Protein AF-A0A3D0SPZ4-F1 (afdb_monomer)

pLDDT: mean 89.7, std 11.06, range [40.38, 98.31]

Sequence (125 aa):
LDGQAVFSPWGELVWQEAYRAVYSAELLGPITPKLAFGPRFQQTLDGLTPDRLRHINERLDQLARRLEDGETYNPRSLDFKPLQGTEHKGSTHECDAWADQDAKRLFGHYAGECYVIDRLDKGLH

Secondary structure (DSSP, 8-state):
--------HHHHHHHHHHHHHHHHHSPPPPSSTTEEE-TTTGGGGTT--HHHHHHHHHHHHHHHHHHHHGGG---TTT--EE-SSS-BTTB-EEEEEE-SSS-EEEEEEEETTEEEEEEEEEPP-

Structure (mmCIF, N/CA/C/O backbone):
data_AF-A0A3D0SPZ4-F1
#
_entry.id   AF-A0A3D0SPZ4-F1
#
loop_
_atom_site.group_PDB
_atom_site.id
_atom_site.type_symbol
_atom_site.label_atom_id
_atom_site.label_alt_id
_atom_site.label_comp_id
_atom_site.label_asym_id
_atom_site.label_entity_id
_atom_site.label_seq_id
_at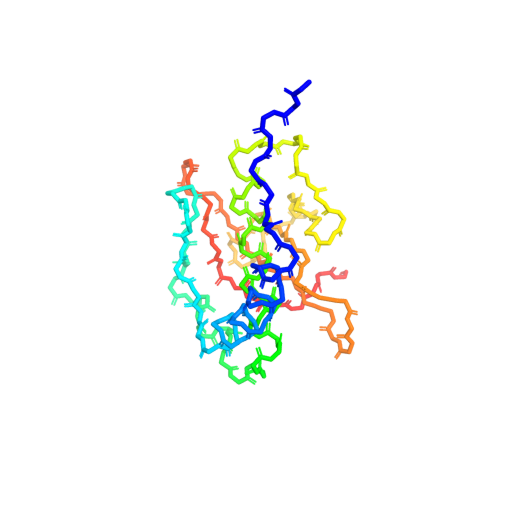om_site.pdbx_PDB_ins_code
_atom_site.Cartn_x
_atom_site.Cartn_y
_atom_site.Cartn_z
_atom_site.occupancy
_atom_site.B_iso_or_equiv
_atom_site.auth_seq_id
_atom_site.auth_comp_id
_atom_site.auth_asym_id
_atom_site.auth_atom_id
_atom_site.pdbx_PDB_model_num
ATOM 1 N N . LEU A 1 1 ? 26.392 0.611 19.069 1.00 40.38 1 LEU A N 1
ATOM 2 C CA . LEU A 1 1 ? 26.613 -0.623 18.275 1.00 40.38 1 LEU A CA 1
ATOM 3 C C . LEU A 1 1 ? 25.220 -1.059 17.908 1.00 40.38 1 LEU A C 1
ATOM 5 O O . LEU A 1 1 ? 24.580 -1.788 18.655 1.00 40.38 1 LEU A O 1
ATOM 9 N N . ASP A 1 2 ? 24.700 -0.436 16.862 1.00 47.09 2 ASP A N 1
ATOM 10 C CA . ASP A 1 2 ? 23.267 -0.426 16.613 1.00 47.09 2 ASP A CA 1
ATOM 11 C C . ASP A 1 2 ? 22.989 -1.650 15.758 1.00 47.09 2 ASP A C 1
ATOM 13 O O . ASP A 1 2 ? 23.507 -1.744 14.650 1.00 47.09 2 ASP A O 1
ATOM 17 N N . GLY A 1 3 ? 22.286 -2.627 16.338 1.00 51.75 3 GLY A N 1
ATOM 18 C CA . GLY A 1 3 ? 22.051 -3.975 15.810 1.00 51.75 3 GLY A CA 1
ATOM 19 C C . GLY A 1 3 ? 21.199 -4.020 14.541 1.00 51.75 3 GLY A C 1
ATOM 20 O O . GLY A 1 3 ? 20.209 -4.740 14.481 1.00 51.75 3 GLY A O 1
ATOM 21 N N . GLN A 1 4 ? 21.572 -3.240 13.533 1.00 56.97 4 GLN A N 1
ATOM 22 C CA . GLN A 1 4 ? 20.982 -3.238 12.211 1.00 56.97 4 GLN A CA 1
ATOM 23 C C . GLN A 1 4 ? 21.728 -4.259 11.354 1.00 56.97 4 GLN A C 1
ATOM 25 O O . GLN A 1 4 ? 22.930 -4.136 11.109 1.00 56.97 4 GLN A O 1
ATOM 30 N N . ALA A 1 5 ? 21.009 -5.286 10.908 1.00 65.75 5 ALA A N 1
ATOM 31 C CA . ALA A 1 5 ? 21.495 -6.155 9.850 1.00 65.75 5 ALA A CA 1
ATOM 32 C C . ALA A 1 5 ? 21.475 -5.354 8.542 1.00 65.75 5 ALA A C 1
ATOM 34 O O . ALA A 1 5 ? 20.411 -4.956 8.072 1.00 65.75 5 ALA A O 1
ATOM 35 N N . VAL A 1 6 ? 22.654 -5.095 7.983 1.00 73.44 6 VAL A N 1
ATOM 36 C CA . VAL A 1 6 ? 22.813 -4.455 6.674 1.00 73.44 6 VAL A CA 1
ATOM 37 C C . VAL A 1 6 ? 23.343 -5.471 5.675 1.00 73.44 6 VAL A C 1
ATOM 39 O O . VAL A 1 6 ? 24.069 -6.400 6.040 1.00 73.44 6 VAL A O 1
ATOM 42 N N . PHE A 1 7 ? 22.987 -5.302 4.405 1.00 73.44 7 PHE A N 1
ATOM 43 C CA . PHE A 1 7 ? 23.593 -6.095 3.347 1.00 73.44 7 PHE A CA 1
ATOM 44 C C . PHE A 1 7 ? 25.077 -5.747 3.203 1.00 73.44 7 PHE A C 1
ATOM 46 O O . PHE A 1 7 ? 25.508 -4.620 3.449 1.00 73.44 7 PHE A O 1
ATOM 53 N N . SER A 1 8 ? 25.873 -6.725 2.771 1.00 83.81 8 SER A N 1
ATOM 54 C CA . SER A 1 8 ? 27.185 -6.415 2.206 1.00 83.81 8 SER A CA 1
ATOM 55 C C . SER A 1 8 ? 26.996 -5.657 0.883 1.00 83.81 8 SER A C 1
ATOM 57 O O . SER A 1 8 ? 25.953 -5.819 0.252 1.00 83.81 8 SER A O 1
ATOM 59 N N . PRO A 1 9 ? 27.991 -4.901 0.389 1.00 75.62 9 PRO A N 1
ATOM 60 C CA . PRO A 1 9 ? 27.872 -4.203 -0.896 1.00 75.62 9 PRO A CA 1
ATOM 61 C C . PRO A 1 9 ? 27.490 -5.125 -2.067 1.00 75.62 9 PRO A C 1
ATOM 63 O O . PRO A 1 9 ? 26.710 -4.751 -2.936 1.00 75.62 9 PRO A O 1
ATOM 66 N N . TRP A 1 10 ? 27.990 -6.366 -2.064 1.00 71.06 10 TRP A N 1
ATOM 67 C CA . TRP A 1 10 ? 27.589 -7.395 -3.029 1.00 71.06 10 TRP A CA 1
ATOM 68 C C . TRP A 1 10 ? 26.160 -7.892 -2.804 1.00 71.06 10 TRP A C 1
ATOM 70 O O . TRP A 1 10 ? 25.428 -8.091 -3.768 1.00 71.06 10 TRP A O 1
ATOM 80 N N . GLY A 1 11 ? 25.756 -8.076 -1.545 1.00 72.69 11 GLY A N 1
ATOM 81 C CA . GLY A 1 11 ? 24.381 -8.425 -1.196 1.00 72.69 11 GLY A CA 1
ATOM 82 C C . GLY A 1 11 ? 23.387 -7.344 -1.613 1.00 72.69 11 GLY A C 1
ATOM 83 O O . GLY A 1 11 ? 22.326 -7.672 -2.123 1.00 72.69 11 GLY A O 1
ATOM 84 N N . GLU A 1 12 ? 23.753 -6.070 -1.475 1.00 80.44 12 GLU A N 1
ATOM 85 C CA . GLU A 1 12 ? 22.937 -4.942 -1.916 1.00 80.44 12 GLU A CA 1
ATOM 86 C C . GLU A 1 12 ? 22.804 -4.918 -3.439 1.00 80.44 12 GLU A C 1
ATOM 88 O O . GLU A 1 12 ? 21.698 -4.778 -3.945 1.00 80.44 12 GLU A O 1
ATOM 93 N N . LEU A 1 13 ? 23.890 -5.144 -4.182 1.00 72.81 13 LEU A N 1
ATOM 94 C CA . LEU A 1 13 ? 23.861 -5.163 -5.648 1.00 72.81 13 LEU A CA 1
ATOM 95 C C . LEU A 1 13 ? 22.995 -6.316 -6.190 1.00 72.81 13 LEU A C 1
ATOM 97 O O . LEU A 1 13 ? 22.130 -6.094 -7.036 1.00 72.81 13 LEU A O 1
ATOM 101 N N . VAL A 1 14 ? 23.157 -7.526 -5.639 1.00 73.94 14 VAL A N 1
ATOM 102 C CA . VAL A 1 14 ? 22.309 -8.687 -5.971 1.00 73.94 14 VAL A CA 1
ATOM 103 C C . VAL A 1 14 ? 20.855 -8.435 -5.574 1.00 73.94 14 VAL A C 1
ATOM 105 O O . VAL A 1 14 ? 19.945 -8.782 -6.327 1.00 73.94 14 VAL A O 1
ATOM 108 N N . TRP A 1 15 ? 20.625 -7.806 -4.417 1.00 78.12 15 TRP A N 1
ATOM 109 C CA . TRP A 1 15 ? 19.286 -7.433 -3.982 1.00 78.12 15 TRP A CA 1
ATOM 110 C C . TRP A 1 15 ? 18.648 -6.445 -4.951 1.00 78.12 15 TRP A C 1
ATOM 112 O O . TRP A 1 15 ? 17.538 -6.705 -5.379 1.00 78.12 15 TRP A O 1
ATOM 122 N N . GLN A 1 16 ? 19.332 -5.378 -5.372 1.00 76.06 16 GLN A N 1
ATOM 123 C CA . GLN A 1 16 ? 18.784 -4.394 -6.317 1.00 76.06 16 GLN A CA 1
ATOM 124 C C . GLN A 1 16 ? 18.347 -5.033 -7.646 1.00 76.06 16 GLN A C 1
ATOM 126 O O . GLN A 1 16 ? 17.300 -4.681 -8.196 1.00 76.06 16 GLN A O 1
ATOM 131 N N . GLU A 1 17 ? 19.117 -5.998 -8.152 1.00 74.12 17 GLU A N 1
ATOM 132 C CA . GLU A 1 17 ? 18.801 -6.688 -9.404 1.00 74.12 17 GLU A CA 1
ATOM 133 C C . GLU A 1 17 ? 17.634 -7.678 -9.249 1.00 74.12 17 GLU A C 1
ATOM 135 O O . GLU A 1 17 ? 16.681 -7.649 -10.035 1.00 74.12 17 GLU A O 1
ATOM 140 N N . ALA A 1 18 ? 17.646 -8.496 -8.192 1.00 77.38 18 ALA A N 1
ATOM 141 C CA . ALA A 1 18 ? 16.571 -9.447 -7.903 1.00 77.38 18 ALA A CA 1
ATOM 142 C C . ALA A 1 18 ? 15.262 -8.750 -7.496 1.00 77.38 18 ALA A C 1
ATOM 144 O O . ALA A 1 18 ? 14.181 -9.149 -7.927 1.00 77.38 18 ALA A O 1
ATOM 145 N N . TYR A 1 19 ? 15.361 -7.681 -6.709 1.00 83.25 19 TYR A N 1
ATOM 146 C CA . TYR A 1 19 ? 14.252 -6.873 -6.215 1.00 83.25 19 TYR A CA 1
ATOM 147 C C . TYR A 1 19 ? 13.388 -6.366 -7.359 1.00 83.25 19 TYR A C 1
ATOM 149 O O . TYR A 1 19 ? 12.174 -6.566 -7.365 1.00 83.25 19 TYR A O 1
ATOM 157 N N . ARG A 1 20 ? 14.021 -5.765 -8.374 1.00 83.81 20 ARG A N 1
ATOM 158 C CA . ARG A 1 20 ? 13.292 -5.239 -9.523 1.00 83.81 20 ARG A CA 1
ATOM 159 C C . ARG A 1 20 ? 12.570 -6.356 -10.262 1.00 83.81 20 ARG A C 1
ATOM 161 O O . ARG A 1 20 ? 11.412 -6.173 -10.616 1.00 83.81 20 ARG A O 1
ATOM 168 N N . ALA A 1 21 ? 13.213 -7.501 -10.475 1.00 83.62 21 ALA A N 1
ATOM 169 C CA . ALA A 1 21 ? 12.577 -8.628 -11.149 1.00 83.62 21 ALA A CA 1
ATOM 170 C C . ALA A 1 21 ? 11.355 -9.145 -10.369 1.00 83.62 21 ALA A C 1
ATOM 172 O O . ALA A 1 21 ? 10.283 -9.284 -10.950 1.00 83.62 21 ALA A O 1
ATOM 173 N N . VAL A 1 22 ? 11.494 -9.357 -9.057 1.00 84.8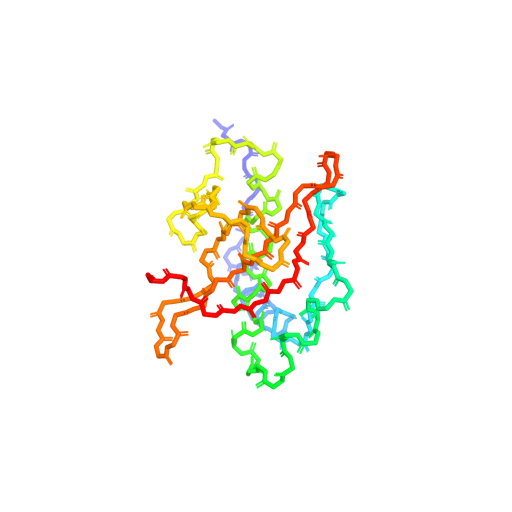1 22 VAL A N 1
ATOM 174 C CA . VAL A 1 22 ? 10.427 -9.898 -8.200 1.00 84.81 22 VAL A CA 1
ATOM 175 C C . VAL A 1 22 ? 9.263 -8.918 -8.070 1.00 84.81 22 VAL A C 1
ATOM 177 O O . VAL A 1 22 ? 8.122 -9.282 -8.335 1.00 84.81 22 VAL A O 1
ATOM 180 N N . TYR A 1 23 ? 9.536 -7.657 -7.733 1.00 90.12 23 TYR A N 1
ATOM 181 C CA . TYR A 1 23 ? 8.481 -6.672 -7.478 1.00 90.12 23 TYR A CA 1
ATOM 182 C C . TYR A 1 23 ? 7.733 -6.263 -8.748 1.00 90.12 23 TYR A C 1
ATOM 184 O O . TYR A 1 23 ? 6.635 -5.722 -8.657 1.00 90.12 23 TYR A O 1
ATOM 192 N N . SER A 1 24 ? 8.302 -6.505 -9.929 1.00 91.94 24 SER A N 1
ATOM 193 C CA . SER A 1 24 ? 7.644 -6.195 -11.202 1.00 91.94 24 SER A CA 1
ATOM 194 C C . SER A 1 24 ? 6.874 -7.381 -11.793 1.00 91.94 24 SER A C 1
ATOM 196 O O . SER A 1 24 ? 6.176 -7.193 -12.787 1.00 91.94 24 SER A O 1
ATOM 198 N N . ALA A 1 25 ? 7.044 -8.594 -11.253 1.00 90.44 25 ALA A N 1
ATOM 199 C CA . ALA A 1 25 ? 6.533 -9.822 -11.862 1.00 90.44 25 ALA A CA 1
ATOM 200 C C . ALA A 1 25 ? 5.038 -10.032 -11.605 1.00 90.44 25 ALA A C 1
ATOM 202 O O . ALA A 1 25 ? 4.285 -10.329 -12.530 1.00 90.44 25 ALA A O 1
ATOM 203 N N . GLU A 1 26 ? 4.612 -9.868 -10.355 1.00 93.38 26 GLU A N 1
ATOM 204 C CA . GLU A 1 26 ? 3.227 -10.050 -9.931 1.00 93.38 26 GLU A CA 1
ATOM 205 C C . GLU A 1 26 ? 2.917 -9.226 -8.674 1.00 93.38 26 GLU A C 1
ATOM 207 O O . GLU A 1 26 ? 3.806 -8.639 -8.051 1.00 93.38 26 GLU A O 1
ATOM 212 N N . LEU A 1 27 ? 1.635 -9.154 -8.314 1.00 94.88 27 LEU A N 1
ATOM 213 C CA . LEU A 1 27 ? 1.219 -8.579 -7.039 1.00 94.88 27 LEU A CA 1
ATOM 214 C C . LEU A 1 27 ? 1.669 -9.508 -5.907 1.00 94.88 27 LEU A C 1
ATOM 216 O O . LEU A 1 27 ? 1.233 -10.657 -5.842 1.00 94.88 27 LEU A O 1
ATOM 220 N N . LEU A 1 28 ? 2.500 -9.000 -5.001 1.00 93.62 28 LEU A N 1
ATOM 221 C CA . LEU A 1 28 ? 2.954 -9.761 -3.844 1.00 93.62 28 LEU A CA 1
ATOM 222 C C . LEU A 1 28 ? 1.849 -9.831 -2.787 1.00 93.62 28 LEU A C 1
ATOM 224 O O . LEU A 1 28 ? 1.088 -8.883 -2.585 1.00 93.62 28 LEU A O 1
ATOM 228 N N . GLY A 1 29 ? 1.760 -10.971 -2.104 1.00 91.12 29 GLY A N 1
ATOM 229 C CA . GLY A 1 29 ? 0.838 -11.140 -0.985 1.00 91.12 29 GLY A CA 1
ATOM 230 C C . GLY A 1 29 ? 1.200 -10.236 0.205 1.00 91.12 29 GLY A C 1
ATOM 231 O O . GLY A 1 29 ? 2.363 -9.854 0.352 1.00 91.12 29 GLY A O 1
ATOM 232 N N . PRO A 1 30 ? 0.238 -9.909 1.088 1.00 90.62 30 PRO A N 1
ATOM 233 C CA . PRO A 1 30 ? 0.517 -9.120 2.283 1.00 90.62 30 PRO A CA 1
ATOM 234 C C . PRO A 1 30 ? 1.553 -9.793 3.194 1.00 90.62 30 PRO A C 1
ATOM 236 O O . PRO A 1 30 ? 1.436 -10.974 3.517 1.00 90.62 30 PRO A O 1
ATOM 239 N N . ILE A 1 31 ? 2.534 -9.018 3.660 1.00 90.88 31 ILE A N 1
ATOM 240 C CA . ILE A 1 31 ? 3.600 -9.495 4.561 1.00 90.88 31 ILE A CA 1
ATOM 241 C C . ILE A 1 31 ? 3.219 -9.439 6.054 1.00 90.88 31 ILE A C 1
ATOM 243 O O . ILE A 1 31 ? 3.995 -9.859 6.908 1.00 90.88 31 ILE A O 1
ATOM 247 N N . THR A 1 32 ? 2.031 -8.919 6.377 1.00 94.06 32 THR A N 1
ATOM 248 C CA . THR A 1 32 ? 1.479 -8.805 7.739 1.00 94.06 32 THR A CA 1
ATOM 249 C C . THR A 1 32 ? 0.007 -9.234 7.756 1.00 94.06 32 THR A C 1
ATOM 251 O O . THR A 1 32 ? -0.715 -8.939 6.801 1.00 94.06 32 THR A O 1
ATOM 254 N N . PRO A 1 33 ? -0.488 -9.861 8.844 1.00 95.38 33 PRO A N 1
ATOM 255 C CA . PRO A 1 33 ? -1.915 -10.144 9.017 1.00 95.38 33 PRO A CA 1
ATOM 256 C C . PRO A 1 33 ? -2.786 -8.884 9.172 1.00 95.38 33 PRO A C 1
ATOM 258 O O . PRO A 1 33 ? -4.007 -8.967 9.037 1.00 95.38 33 PRO A O 1
ATOM 261 N N . LYS A 1 34 ? -2.194 -7.713 9.446 1.00 97.62 34 LYS A N 1
ATOM 262 C CA . LYS A 1 34 ? -2.928 -6.440 9.544 1.00 97.62 34 LYS A CA 1
ATOM 263 C C . LYS A 1 34 ? -3.349 -5.876 8.189 1.00 97.62 34 LYS A C 1
ATOM 265 O O . LYS A 1 34 ? -4.062 -4.877 8.161 1.00 97.62 34 LYS A O 1
ATOM 270 N N . LEU A 1 35 ? -2.917 -6.485 7.087 1.00 97.88 35 LEU A N 1
ATOM 271 C CA . LEU A 1 35 ? -3.207 -6.037 5.733 1.00 97.88 35 LEU A CA 1
ATOM 272 C C . LEU A 1 35 ? -3.860 -7.162 4.928 1.00 97.88 35 LEU A C 1
ATOM 274 O O . LEU A 1 35 ? -3.354 -8.280 4.880 1.00 97.88 35 LEU A O 1
ATOM 278 N N . ALA A 1 36 ? -4.954 -6.845 4.246 1.00 97.81 36 ALA A N 1
ATOM 279 C CA . ALA A 1 36 ? -5.631 -7.755 3.334 1.00 97.81 36 ALA A CA 1
ATOM 280 C C . ALA A 1 36 ? -5.997 -7.054 2.023 1.00 97.81 36 ALA A C 1
ATOM 282 O O . ALA A 1 36 ? -6.155 -5.834 1.959 1.00 97.81 36 ALA A O 1
ATOM 283 N N . PHE A 1 37 ? -6.165 -7.841 0.962 1.00 97.56 37 PHE A N 1
ATOM 284 C CA . PHE A 1 37 ? -6.669 -7.349 -0.315 1.00 97.56 37 PHE A CA 1
ATOM 285 C C . PHE A 1 37 ? -8.160 -7.630 -0.426 1.00 97.56 37 PHE A C 1
ATOM 287 O O . PHE A 1 37 ? -8.614 -8.765 -0.284 1.00 97.56 37 PHE A O 1
ATOM 294 N N . GLY A 1 38 ? -8.925 -6.582 -0.700 1.00 95.81 38 GLY A N 1
ATOM 295 C CA . GLY A 1 38 ? -10.333 -6.686 -1.020 1.00 95.81 38 GLY A CA 1
ATOM 296 C C . GLY A 1 38 ? -10.545 -7.369 -2.376 1.00 95.81 38 GLY A C 1
ATOM 297 O O . GLY A 1 38 ? -9.670 -7.346 -3.247 1.00 95.81 38 GLY A O 1
ATOM 298 N N . PRO A 1 39 ? -11.742 -7.925 -2.619 1.00 93.00 39 PRO A N 1
ATOM 299 C CA . PRO A 1 39 ? -12.023 -8.768 -3.786 1.00 93.00 39 PRO A CA 1
ATOM 300 C C . PRO A 1 39 ? -11.904 -8.043 -5.134 1.00 93.00 39 PRO A C 1
ATOM 302 O O . PRO A 1 39 ? -11.842 -8.686 -6.178 1.00 93.00 39 PRO A O 1
ATOM 305 N N . ARG A 1 40 ? -11.908 -6.705 -5.132 1.00 92.31 40 ARG A N 1
ATOM 306 C CA . ARG A 1 40 ? -11.810 -5.880 -6.344 1.00 92.31 40 ARG A CA 1
ATOM 307 C C . ARG A 1 40 ? -10.423 -5.293 -6.561 1.00 92.31 40 ARG A C 1
ATOM 309 O O . ARG A 1 40 ? -10.167 -4.798 -7.652 1.00 92.31 40 ARG A O 1
ATOM 316 N N . PHE A 1 41 ? -9.540 -5.345 -5.565 1.00 96.38 41 PHE A N 1
ATOM 317 C CA . PHE A 1 41 ? -8.270 -4.630 -5.625 1.00 96.38 41 PHE A CA 1
ATOM 318 C C . PHE A 1 41 ? -7.418 -5.101 -6.801 1.00 96.38 41 PHE A C 1
ATOM 320 O O . PHE A 1 41 ? -6.999 -4.285 -7.616 1.00 96.38 41 PHE A O 1
ATOM 327 N N . GLN A 1 42 ? -7.252 -6.414 -6.953 1.00 94.56 42 GLN A N 1
ATOM 328 C CA . GLN A 1 42 ? -6.417 -6.974 -8.013 1.00 94.56 42 GLN A CA 1
ATOM 329 C C . GLN A 1 42 ? -6.911 -6.590 -9.416 1.00 94.56 42 GLN A C 1
ATOM 331 O O . GLN A 1 42 ? -6.103 -6.216 -10.255 1.00 94.56 42 GLN A O 1
ATOM 336 N N . GLN A 1 43 ? -8.231 -6.542 -9.630 1.00 95.62 43 GLN A N 1
ATOM 337 C CA . GLN A 1 43 ? -8.832 -6.096 -10.897 1.00 95.62 43 GLN A CA 1
ATOM 338 C C . GLN A 1 43 ? -8.516 -4.625 -11.209 1.00 95.62 43 GLN A C 1
ATOM 340 O O . GLN A 1 43 ? -8.443 -4.230 -12.367 1.00 95.62 43 GLN A O 1
ATOM 345 N N . THR A 1 44 ? -8.310 -3.784 -10.188 1.00 96.25 44 THR A N 1
ATOM 346 C CA . THR A 1 44 ? -7.916 -2.378 -10.400 1.00 96.25 44 THR A CA 1
ATOM 347 C C . THR A 1 44 ? -6.454 -2.204 -10.810 1.00 96.25 44 THR A C 1
ATOM 349 O O . THR A 1 44 ? -6.058 -1.101 -11.181 1.00 96.25 44 THR A O 1
ATOM 352 N N . LEU A 1 45 ? -5.661 -3.277 -10.754 1.00 96.12 45 LEU A N 1
ATOM 353 C CA . LEU A 1 45 ? -4.271 -3.303 -11.205 1.00 96.12 45 LEU A CA 1
ATOM 354 C C . LEU A 1 45 ? -4.129 -3.847 -12.635 1.00 96.12 45 LEU A C 1
ATOM 356 O O . LEU A 1 45 ? -3.024 -3.846 -13.182 1.00 96.12 45 LEU A O 1
ATOM 360 N N . ASP A 1 46 ? -5.222 -4.303 -13.253 1.00 94.69 46 ASP A N 1
ATOM 361 C CA . ASP A 1 46 ? -5.196 -4.850 -14.605 1.00 94.69 46 ASP A CA 1
ATOM 362 C C . ASP A 1 46 ? -4.685 -3.805 -15.607 1.00 94.69 46 ASP A C 1
ATOM 364 O O . ASP A 1 46 ? -5.135 -2.657 -15.651 1.00 94.69 46 ASP A O 1
ATOM 368 N N . GLY A 1 47 ? -3.718 -4.212 -16.430 1.00 92.69 47 GLY A N 1
ATOM 369 C CA . GLY A 1 47 ? -3.098 -3.344 -17.433 1.00 92.69 47 GLY A CA 1
ATOM 370 C C . GLY A 1 47 ? -2.024 -2.394 -16.895 1.00 92.69 47 GLY A C 1
ATOM 371 O O . GLY A 1 47 ? -1.478 -1.613 -17.678 1.00 92.69 47 GLY A O 1
ATOM 372 N N . LEU A 1 48 ? -1.674 -2.454 -15.602 1.00 94.81 48 LEU A N 1
ATOM 373 C CA . LEU A 1 48 ? -0.492 -1.755 -15.101 1.00 94.81 48 LEU A CA 1
ATOM 374 C C . LEU A 1 48 ? 0.781 -2.282 -15.769 1.00 94.81 48 LEU A C 1
ATOM 376 O O . LEU A 1 48 ? 0.949 -3.478 -16.006 1.00 94.81 48 LEU A O 1
ATOM 380 N N . THR A 1 49 ? 1.711 -1.370 -16.048 1.00 94.81 49 THR A N 1
ATOM 381 C CA . THR A 1 49 ? 3.050 -1.757 -16.493 1.00 94.81 49 THR A CA 1
ATOM 382 C C . THR A 1 49 ? 3.810 -2.433 -15.345 1.00 94.81 49 THR A C 1
ATOM 384 O O . THR A 1 49 ? 3.528 -2.145 -14.177 1.00 94.81 49 THR A O 1
ATOM 387 N N . PRO A 1 50 ? 4.832 -3.258 -15.640 1.00 94.06 50 PRO A N 1
ATOM 388 C CA . PRO A 1 50 ? 5.646 -3.894 -14.601 1.00 94.06 50 PRO A CA 1
ATOM 389 C C . PRO A 1 50 ? 6.255 -2.892 -13.605 1.00 94.06 50 PRO A C 1
ATOM 391 O O . PRO A 1 50 ? 6.331 -3.155 -12.410 1.00 94.06 50 PRO A O 1
ATOM 394 N N . ASP A 1 51 ? 6.624 -1.698 -14.076 1.00 92.62 51 ASP A N 1
ATOM 395 C CA . ASP A 1 51 ? 7.169 -0.643 -13.219 1.00 92.62 51 ASP A CA 1
ATOM 396 C C . ASP A 1 51 ? 6.122 -0.044 -12.261 1.00 92.62 51 ASP A C 1
ATOM 398 O O . ASP A 1 51 ? 6.416 0.216 -11.095 1.00 92.62 51 ASP A O 1
ATOM 402 N N . ARG A 1 52 ? 4.870 0.108 -12.717 1.00 94.88 52 ARG A N 1
ATOM 403 C CA .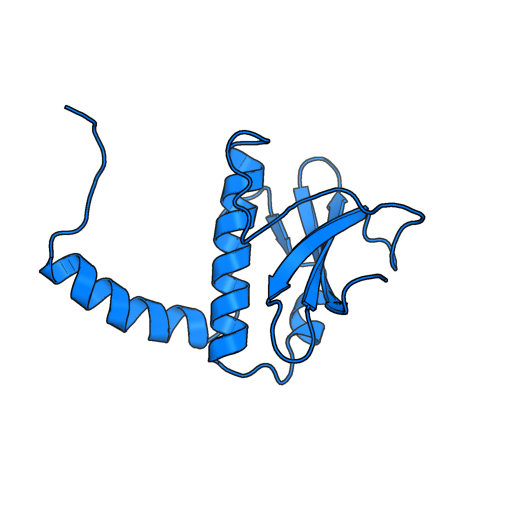 ARG A 1 52 ? 3.763 0.525 -11.845 1.00 94.88 52 ARG A CA 1
ATOM 404 C C . ARG A 1 52 ? 3.414 -0.554 -10.833 1.00 94.88 52 ARG A C 1
ATOM 406 O O . ARG A 1 52 ? 3.160 -0.219 -9.681 1.00 94.88 52 ARG A O 1
ATOM 413 N N . LEU A 1 53 ? 3.445 -1.824 -11.231 1.00 96.00 53 LEU A N 1
ATOM 414 C CA . LEU A 1 53 ? 3.229 -2.939 -10.313 1.00 96.00 53 LEU A CA 1
ATOM 415 C C . LEU A 1 53 ? 4.301 -2.980 -9.215 1.00 96.00 53 LEU A C 1
ATOM 417 O O . LEU A 1 53 ? 3.965 -3.114 -8.040 1.00 96.00 53 LEU A O 1
ATOM 421 N N . ARG A 1 54 ? 5.567 -2.728 -9.572 1.00 94.69 54 ARG A N 1
ATOM 422 C CA . ARG A 1 54 ? 6.656 -2.545 -8.603 1.00 94.69 54 ARG A CA 1
ATOM 423 C C . ARG A 1 54 ? 6.362 -1.429 -7.604 1.00 94.69 54 ARG A C 1
ATOM 425 O O . ARG A 1 54 ? 6.510 -1.651 -6.406 1.00 94.69 54 ARG A O 1
ATOM 432 N N . HIS A 1 55 ? 5.909 -0.261 -8.065 1.00 94.00 55 HIS A N 1
ATOM 433 C CA . HIS A 1 55 ? 5.514 0.828 -7.161 1.00 94.00 55 HIS A CA 1
ATOM 434 C C . HIS A 1 55 ? 4.363 0.437 -6.227 1.00 94.00 55 HIS A C 1
ATOM 436 O O . HIS A 1 55 ? 4.355 0.852 -5.072 1.00 94.00 55 HIS A O 1
ATOM 442 N N . ILE A 1 56 ? 3.402 -0.365 -6.696 1.00 96.69 56 ILE A N 1
ATOM 443 C CA . ILE A 1 56 ? 2.341 -0.884 -5.827 1.00 96.69 56 ILE A CA 1
ATOM 444 C C . ILE A 1 56 ? 2.944 -1.769 -4.740 1.00 96.69 56 ILE A C 1
ATOM 446 O O . ILE A 1 56 ? 2.730 -1.481 -3.568 1.00 96.69 56 ILE A O 1
ATOM 450 N N . ASN A 1 57 ? 3.748 -2.771 -5.098 1.00 96.62 57 ASN A N 1
ATOM 451 C CA . ASN A 1 57 ? 4.392 -3.658 -4.124 1.00 96.62 57 ASN A CA 1
ATOM 452 C C . ASN A 1 57 ? 5.234 -2.875 -3.093 1.00 96.62 57 ASN A C 1
ATOM 454 O O . ASN A 1 57 ? 5.124 -3.110 -1.893 1.00 96.62 57 ASN A O 1
ATOM 458 N N . GLU A 1 58 ? 5.966 -1.848 -3.529 1.00 94.75 58 GLU A N 1
ATOM 459 C CA . GLU A 1 58 ? 6.686 -0.920 -2.642 1.00 94.75 58 GLU A CA 1
ATOM 460 C C . GLU A 1 58 ? 5.784 -0.204 -1.636 1.00 94.75 58 GLU A C 1
ATOM 462 O O . GLU A 1 58 ? 6.125 -0.060 -0.459 1.00 94.75 58 GLU A O 1
ATOM 467 N N . ARG A 1 59 ? 4.627 0.281 -2.091 1.00 96.94 59 ARG A N 1
ATOM 468 C CA . ARG A 1 59 ? 3.660 0.955 -1.221 1.00 96.94 59 ARG A CA 1
ATOM 469 C C . ARG A 1 59 ? 2.992 -0.007 -0.259 1.00 96.94 59 ARG A C 1
ATOM 471 O O . ARG A 1 59 ? 2.715 0.392 0.868 1.00 96.94 59 ARG A O 1
ATOM 478 N N . LEU A 1 60 ? 2.781 -1.255 -0.665 1.00 96.94 60 LEU A N 1
ATOM 479 C CA . LEU A 1 60 ? 2.249 -2.299 0.204 1.00 96.94 60 LEU A CA 1
ATOM 480 C C . LEU A 1 60 ? 3.207 -2.621 1.353 1.00 96.94 60 LEU A C 1
ATOM 482 O O . LEU A 1 60 ? 2.745 -2.731 2.485 1.00 96.94 60 LEU A O 1
ATOM 486 N N . ASP A 1 61 ? 4.517 -2.664 1.110 1.00 95.69 61 ASP A N 1
ATOM 487 C CA . ASP A 1 61 ? 5.512 -2.853 2.176 1.00 95.69 61 ASP A CA 1
ATOM 488 C C . ASP A 1 61 ? 5.539 -1.677 3.156 1.00 95.69 61 ASP A C 1
ATOM 490 O O . ASP A 1 61 ? 5.563 -1.854 4.378 1.00 95.69 61 ASP A O 1
ATOM 494 N N . GLN A 1 62 ? 5.503 -0.451 2.628 1.00 96.88 62 GLN A N 1
ATOM 495 C CA . GLN A 1 62 ? 5.443 0.748 3.461 1.00 96.88 62 GLN A CA 1
ATOM 496 C C . GLN A 1 62 ? 4.157 0.786 4.289 1.00 96.88 62 GLN A C 1
ATOM 498 O O . GLN A 1 62 ? 4.196 1.106 5.477 1.00 96.88 62 GLN A O 1
ATOM 503 N N . LEU A 1 63 ? 3.023 0.441 3.680 1.00 97.94 63 LEU A N 1
ATOM 504 C CA . LEU A 1 63 ? 1.738 0.380 4.359 1.00 97.94 63 LEU A CA 1
ATOM 505 C C . LEU A 1 63 ? 1.727 -0.714 5.428 1.00 97.94 63 LEU A C 1
ATOM 507 O O . LEU A 1 63 ? 1.307 -0.451 6.550 1.00 97.94 63 LEU A O 1
ATOM 511 N N . ALA A 1 64 ? 2.244 -1.905 5.126 1.00 97.06 64 ALA A N 1
ATOM 512 C CA . ALA A 1 64 ? 2.388 -2.988 6.092 1.00 97.06 64 ALA A CA 1
ATOM 513 C C . ALA A 1 64 ? 3.164 -2.520 7.329 1.00 97.06 64 ALA A C 1
ATOM 515 O O . ALA A 1 64 ? 2.693 -2.673 8.455 1.00 97.06 64 ALA A O 1
ATOM 516 N N . ARG A 1 65 ? 4.302 -1.848 7.125 1.00 97.06 65 ARG A N 1
ATOM 517 C CA . ARG A 1 65 ? 5.075 -1.278 8.229 1.00 97.06 65 ARG A CA 1
ATOM 518 C C . ARG A 1 65 ? 4.318 -0.178 8.975 1.00 97.06 65 ARG A C 1
ATOM 520 O O . ARG A 1 65 ? 4.337 -0.171 10.199 1.00 97.06 65 ARG A O 1
ATOM 527 N N . ARG A 1 66 ? 3.614 0.719 8.275 1.00 97.38 66 ARG A N 1
ATOM 528 C CA . ARG A 1 66 ? 2.772 1.759 8.899 1.00 97.38 66 ARG A CA 1
ATOM 529 C C . ARG A 1 66 ? 1.700 1.156 9.812 1.00 97.38 66 ARG A C 1
ATOM 531 O O . ARG A 1 66 ? 1.379 1.750 10.841 1.00 97.38 66 ARG A O 1
ATOM 538 N N . LEU A 1 67 ? 1.131 0.009 9.443 1.00 96.94 67 LEU A N 1
ATOM 539 C CA . LEU A 1 67 ? 0.114 -0.698 10.231 1.00 96.94 67 LEU A CA 1
ATOM 540 C C . LEU A 1 67 ? 0.705 -1.407 11.463 1.00 96.94 67 LEU A C 1
ATOM 542 O O . LEU A 1 67 ? 0.012 -1.575 12.471 1.00 96.94 67 LEU A O 1
ATOM 546 N N . GLU A 1 68 ? 1.979 -1.799 11.415 1.00 96.25 68 GLU A N 1
ATOM 547 C CA . GLU A 1 68 ? 2.692 -2.350 12.572 1.00 96.25 68 GLU A CA 1
ATOM 548 C C . GLU A 1 68 ? 3.194 -1.267 13.530 1.00 96.25 68 GLU A C 1
ATOM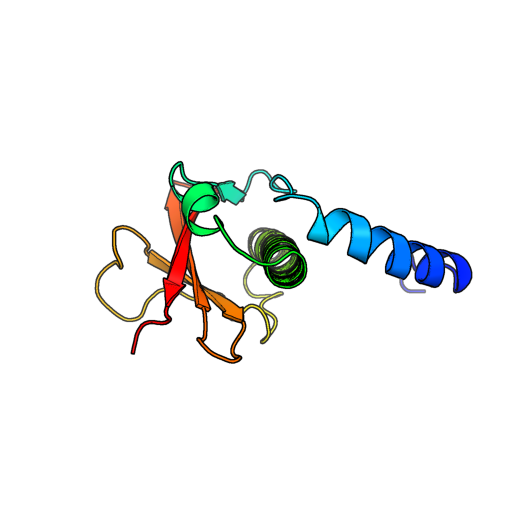 550 O O . GLU A 1 68 ? 2.875 -1.302 14.718 1.00 96.25 68 GLU A O 1
ATOM 555 N N . ASP A 1 69 ? 3.914 -0.278 13.001 1.00 95.19 69 ASP A N 1
ATOM 556 C CA . ASP A 1 69 ? 4.636 0.743 13.770 1.00 95.19 69 ASP A CA 1
ATOM 557 C C . ASP A 1 69 ? 3.742 1.936 14.180 1.00 95.19 69 ASP A C 1
ATOM 559 O O . ASP A 1 69 ? 4.143 2.804 14.968 1.00 95.19 69 ASP A O 1
ATOM 563 N N . GLY A 1 70 ? 2.522 2.024 13.641 1.00 93.88 70 GLY A N 1
ATOM 564 C CA . GLY A 1 70 ? 1.615 3.142 13.894 1.00 93.88 70 GLY A CA 1
ATOM 565 C C . GLY A 1 70 ? 2.117 4.465 13.293 1.00 93.88 70 GLY A C 1
ATOM 566 O O . GLY A 1 70 ? 2.826 4.487 12.289 1.00 93.88 70 GLY A O 1
ATOM 567 N N . GLU A 1 71 ? 1.753 5.596 13.908 1.00 92.06 71 GLU A N 1
ATOM 568 C CA . GLU A 1 71 ? 2.121 6.945 13.424 1.00 92.06 71 GLU A CA 1
ATOM 569 C C . GLU A 1 71 ? 3.636 7.211 13.396 1.00 92.06 71 GLU A C 1
ATOM 571 O O . GLU A 1 71 ? 4.085 8.179 12.785 1.00 92.06 71 GLU A O 1
ATOM 576 N N . THR A 1 72 ? 4.444 6.362 14.038 1.00 95.56 72 THR A N 1
ATOM 577 C CA . THR A 1 72 ? 5.905 6.522 14.056 1.00 95.56 72 THR A CA 1
ATOM 578 C C . THR A 1 72 ? 6.554 6.268 12.691 1.00 95.56 72 THR A C 1
ATOM 580 O O . THR A 1 72 ? 7.666 6.738 12.448 1.00 95.56 72 THR A O 1
ATOM 583 N N . TYR A 1 73 ? 5.851 5.591 11.774 1.00 96.62 73 TYR A N 1
ATOM 584 C CA . TYR A 1 73 ? 6.310 5.334 10.412 1.00 96.62 73 TYR A CA 1
ATOM 585 C C . TYR A 1 73 ? 5.242 5.709 9.381 1.00 96.62 73 TYR A C 1
ATOM 587 O O . TYR A 1 73 ? 4.486 4.857 8.943 1.00 96.62 73 TYR A O 1
ATOM 595 N N . ASN A 1 74 ? 5.195 6.965 8.934 1.00 97.19 74 ASN A N 1
ATOM 596 C CA . ASN A 1 74 ? 4.368 7.385 7.796 1.00 97.19 74 ASN A CA 1
ATOM 597 C C . ASN A 1 74 ? 5.212 8.215 6.815 1.00 97.19 74 ASN A C 1
ATOM 599 O O . ASN A 1 74 ? 5.251 9.446 6.916 1.00 97.19 74 ASN A O 1
ATOM 603 N N . PRO A 1 75 ? 5.994 7.574 5.927 1.00 96.62 75 PRO A N 1
ATOM 604 C CA . PRO A 1 75 ? 6.862 8.309 5.021 1.00 96.62 75 PRO A CA 1
ATOM 605 C C . PRO A 1 75 ? 6.028 9.147 4.046 1.00 96.62 75 PRO A C 1
ATOM 607 O O . PRO A 1 75 ? 4.950 8.739 3.625 1.00 96.62 75 PRO A O 1
ATOM 610 N N . ARG A 1 76 ? 6.567 10.291 3.606 1.00 95.06 76 ARG A N 1
ATOM 611 C CA . ARG A 1 76 ? 5.902 11.179 2.628 1.00 95.06 76 ARG A CA 1
ATOM 612 C C . ARG A 1 76 ? 5.543 10.494 1.311 1.00 95.06 76 ARG A C 1
ATOM 614 O O . ARG A 1 76 ? 4.676 10.971 0.602 1.00 95.06 76 ARG A O 1
ATOM 621 N N . SER A 1 77 ? 6.259 9.429 0.958 1.00 93.88 77 SER A N 1
ATOM 622 C CA . SER A 1 77 ? 5.967 8.639 -0.233 1.00 93.88 77 SER A CA 1
ATOM 623 C C . SER A 1 77 ? 4.700 7.797 -0.089 1.00 93.88 77 SER A C 1
ATOM 625 O O . SER A 1 77 ? 4.090 7.505 -1.109 1.00 93.88 77 SER A O 1
ATOM 627 N N . LEU A 1 78 ? 4.309 7.443 1.141 1.00 96.88 78 LEU A N 1
ATOM 628 C CA . LEU A 1 78 ? 3.071 6.733 1.451 1.00 96.88 78 LEU A CA 1
ATOM 629 C C . LEU A 1 78 ? 1.928 7.706 1.767 1.00 96.88 78 LEU A C 1
ATOM 631 O O . LEU A 1 78 ? 0.851 7.543 1.217 1.00 96.88 78 LEU A O 1
ATOM 635 N N . ASP A 1 79 ? 2.136 8.689 2.647 1.00 96.25 79 ASP A N 1
ATOM 636 C CA . ASP A 1 79 ? 1.101 9.656 3.066 1.00 96.25 79 ASP A CA 1
ATOM 637 C C . ASP A 1 79 ? -0.244 8.991 3.444 1.00 96.25 79 ASP A C 1
ATOM 639 O O . ASP A 1 79 ? -1.311 9.346 2.939 1.00 96.25 79 ASP A O 1
ATOM 643 N N . PHE A 1 80 ? -0.192 7.969 4.306 1.00 97.81 80 PHE A N 1
ATOM 644 C CA . PHE A 1 80 ? -1.391 7.256 4.752 1.00 97.81 80 PHE A CA 1
ATOM 645 C C . PHE A 1 80 ? -2.229 8.126 5.687 1.00 97.81 80 PHE A C 1
ATOM 647 O O . PHE A 1 80 ? -1.714 8.617 6.697 1.00 97.81 80 PHE A O 1
ATOM 654 N N . LYS A 1 81 ? -3.515 8.303 5.373 1.00 96.06 81 LYS A N 1
ATOM 655 C CA . LYS A 1 81 ? -4.416 9.185 6.123 1.00 96.06 81 LYS A CA 1
ATOM 656 C C . LYS A 1 81 ? -5.895 8.823 5.934 1.00 96.06 81 LYS A C 1
ATOM 658 O O . LYS A 1 81 ? -6.256 8.209 4.928 1.00 96.06 81 LYS A O 1
ATOM 663 N N . PRO A 1 82 ? -6.772 9.210 6.877 1.00 95.88 82 PRO A N 1
ATOM 664 C CA . PRO A 1 82 ? -8.213 9.128 6.670 1.00 95.88 82 PRO A CA 1
ATOM 665 C C . PRO A 1 82 ? -8.655 10.067 5.539 1.00 95.88 82 PRO A C 1
ATOM 667 O O . PRO A 1 82 ? -8.082 11.143 5.343 1.00 95.88 82 PRO A O 1
ATOM 670 N N . LEU A 1 83 ? -9.703 9.674 4.819 1.00 94.44 83 LEU A N 1
ATOM 671 C CA . LEU A 1 83 ? -10.318 10.511 3.792 1.00 94.44 83 LEU A CA 1
ATOM 672 C C . LEU A 1 83 ? -10.946 11.763 4.413 1.00 94.44 83 LEU A C 1
ATOM 674 O O . LEU A 1 83 ? -11.626 11.701 5.437 1.00 94.44 83 LEU A O 1
ATOM 678 N N . GLN A 1 84 ? -10.757 12.908 3.758 1.00 83.62 84 GLN A N 1
ATOM 679 C CA . GLN A 1 84 ? -11.436 14.147 4.126 1.00 83.62 84 GLN A CA 1
ATOM 680 C C . GLN A 1 84 ? -12.800 14.204 3.425 1.00 83.62 84 GLN A C 1
ATOM 682 O O . GLN A 1 84 ? -12.901 14.654 2.288 1.00 83.62 84 GLN A O 1
ATOM 687 N N . GLY A 1 85 ? -13.853 13.716 4.087 1.00 76.81 85 GLY A N 1
ATOM 688 C CA . GLY A 1 85 ? -15.230 13.757 3.579 1.00 76.81 85 GLY A CA 1
ATOM 689 C C . GLY A 1 85 ? -15.987 12.439 3.745 1.00 76.81 85 GLY A C 1
ATOM 690 O O . GLY A 1 85 ? -15.635 11.607 4.576 1.00 76.81 85 GLY A O 1
ATOM 691 N N . THR A 1 86 ? -17.060 12.264 2.969 1.00 71.06 86 THR A N 1
ATOM 692 C CA . THR A 1 86 ? -17.826 11.006 2.911 1.00 71.06 86 THR A CA 1
ATOM 693 C C . THR A 1 86 ? -16.992 9.874 2.312 1.00 71.06 86 THR A C 1
ATOM 695 O O . THR A 1 86 ? -16.186 10.110 1.414 1.00 71.06 86 THR A O 1
ATOM 698 N N . GLU A 1 87 ?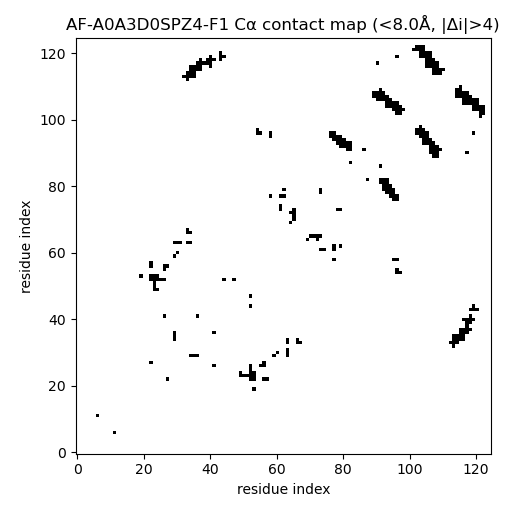 -17.228 8.645 2.777 1.00 76.50 87 GLU A N 1
ATOM 699 C CA . GLU A 1 87 ? -16.561 7.429 2.297 1.00 76.50 87 GLU A CA 1
ATOM 700 C C . GLU A 1 87 ? -16.510 7.357 0.764 1.00 76.50 87 GLU A C 1
ATOM 702 O O . GLU A 1 87 ? -17.519 7.534 0.071 1.00 76.50 87 GLU A O 1
ATOM 707 N N . HIS A 1 88 ? -15.335 7.046 0.213 1.00 84.06 88 HIS A N 1
ATOM 708 C CA . HIS A 1 88 ? -15.185 6.879 -1.226 1.00 84.06 88 HIS A CA 1
ATOM 709 C C . HIS A 1 88 ? -15.430 5.423 -1.606 1.00 84.06 88 HIS A C 1
ATOM 711 O O . HIS A 1 88 ? -14.547 4.575 -1.496 1.00 84.06 88 HIS A O 1
ATOM 717 N N . LYS A 1 89 ? -16.646 5.125 -2.079 1.00 87.88 89 LYS A N 1
ATOM 718 C CA . LYS A 1 89 ? -17.039 3.771 -2.513 1.00 87.88 89 LYS A CA 1
ATOM 719 C C . LYS A 1 89 ? -16.780 2.706 -1.422 1.00 87.88 89 LYS A C 1
ATOM 721 O O . LYS A 1 89 ? -16.355 1.595 -1.749 1.00 87.88 89 LYS A O 1
ATOM 726 N N . GLY A 1 90 ? -17.027 3.062 -0.157 1.00 90.06 90 GLY A N 1
ATOM 727 C CA . GLY A 1 90 ? -16.826 2.214 1.027 1.00 90.06 90 GLY A CA 1
ATOM 728 C C . GLY A 1 90 ? -15.425 2.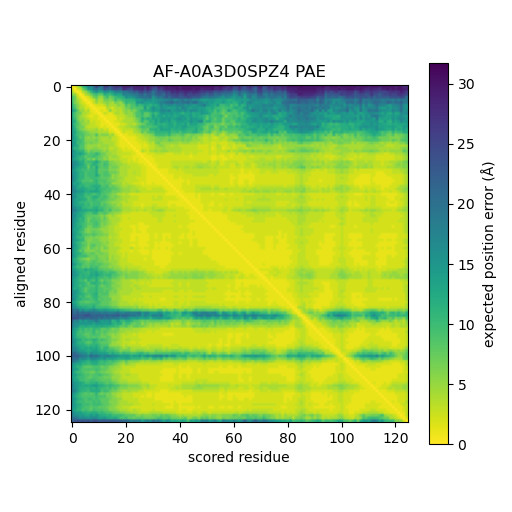277 1.646 1.00 90.06 90 GLY A C 1
ATOM 729 O O . GLY A 1 90 ? -15.219 1.724 2.720 1.00 90.06 90 GLY A O 1
ATOM 730 N N . SER A 1 91 ? -14.469 2.961 1.012 1.00 96.12 91 SER A N 1
ATOM 731 C CA . SER A 1 91 ? -13.150 3.205 1.598 1.00 96.12 91 SER A CA 1
ATOM 732 C C . SER A 1 91 ? -13.197 4.387 2.570 1.00 96.12 91 SER A C 1
ATOM 734 O O . SER A 1 91 ? -13.921 5.359 2.341 1.00 96.12 91 SER A O 1
ATOM 736 N N . THR A 1 92 ? -12.401 4.315 3.637 1.00 96.31 92 THR A N 1
ATOM 737 C CA . THR A 1 92 ? -12.312 5.327 4.708 1.00 96.31 92 THR A CA 1
ATOM 738 C C . THR A 1 92 ? -10.939 5.991 4.786 1.00 96.31 92 THR A C 1
ATOM 740 O O . THR A 1 92 ? -10.813 7.063 5.375 1.00 96.31 92 THR A O 1
ATOM 743 N N . HIS A 1 93 ? -9.916 5.378 4.190 1.00 96.94 93 HIS A N 1
ATOM 744 C CA . HIS A 1 93 ? -8.542 5.870 4.181 1.00 96.94 93 HIS A CA 1
ATOM 745 C C . HIS A 1 93 ? -7.947 5.817 2.775 1.00 96.94 93 HIS A C 1
ATOM 747 O O . HIS A 1 93 ? -8.428 5.098 1.892 1.00 96.94 93 HIS A O 1
ATOM 753 N N . GLU A 1 94 ? -6.868 6.570 2.599 1.00 97.12 94 GLU A N 1
ATOM 754 C CA . GLU A 1 94 ? -6.061 6.585 1.390 1.00 97.12 94 GLU A CA 1
ATOM 755 C C . GLU A 1 94 ? -4.563 6.657 1.703 1.00 97.12 94 GLU A C 1
ATOM 757 O O . GLU A 1 94 ? -4.150 7.137 2.760 1.00 97.12 94 GLU A O 1
ATOM 762 N N . CYS A 1 95 ? -3.752 6.207 0.752 1.00 96.94 95 CYS A N 1
ATOM 763 C CA . CYS A 1 95 ? -2.327 6.505 0.669 1.00 96.94 95 CYS A CA 1
ATOM 764 C C . CYS A 1 95 ? -1.909 6.724 -0.790 1.00 96.94 95 CYS A C 1
ATOM 766 O O . CYS A 1 95 ? -2.5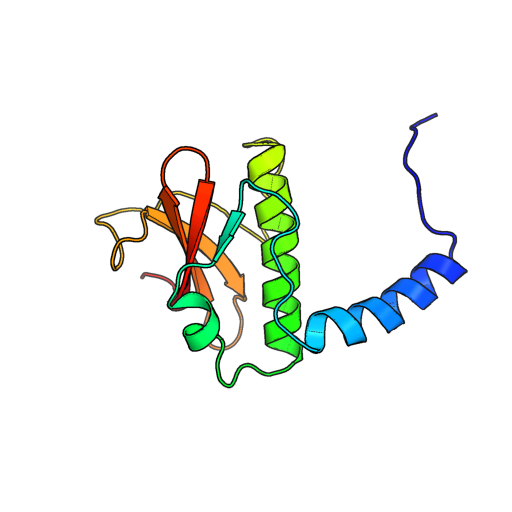65 6.263 -1.729 1.00 96.94 95 CYS A O 1
ATOM 768 N N . ASP A 1 96 ? -0.815 7.448 -0.990 1.00 96.62 96 ASP A N 1
ATOM 769 C CA . ASP A 1 96 ? -0.270 7.753 -2.305 1.00 96.62 96 ASP A CA 1
ATOM 770 C C . ASP A 1 96 ? 0.310 6.491 -2.961 1.00 96.62 96 ASP A C 1
ATOM 772 O O . ASP A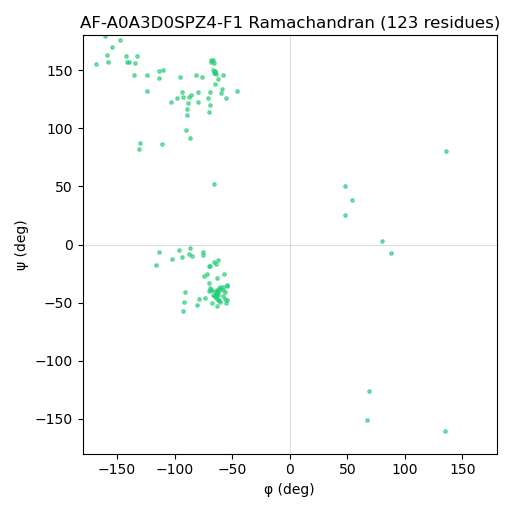 1 96 ? 1.116 5.771 -2.374 1.00 96.62 96 ASP A O 1
ATOM 776 N N . ALA A 1 97 ? -0.054 6.243 -4.222 1.00 95.56 97 ALA A N 1
ATOM 777 C CA . ALA A 1 97 ? 0.593 5.222 -5.042 1.00 95.56 97 ALA A CA 1
ATOM 778 C C . ALA A 1 97 ? 1.739 5.849 -5.854 1.00 95.56 97 ALA A C 1
ATOM 780 O O . ALA A 1 97 ? 2.905 5.471 -5.725 1.00 95.56 97 ALA A O 1
ATOM 781 N N . TRP A 1 98 ? 1.413 6.866 -6.653 1.00 93.75 98 TRP A N 1
ATOM 782 C CA . TRP A 1 98 ? 2.368 7.697 -7.388 1.00 93.75 98 TRP A CA 1
ATOM 783 C C . TRP A 1 98 ? 1.738 9.039 -7.763 1.00 93.75 98 TRP A C 1
ATOM 785 O O . TRP A 1 98 ? 0.516 9.188 -7.768 1.00 93.75 98 TRP A O 1
ATOM 795 N N . ALA A 1 99 ? 2.585 10.004 -8.117 1.00 88.69 99 ALA A N 1
ATOM 796 C CA . ALA A 1 99 ? 2.177 11.380 -8.393 1.00 88.69 99 ALA A CA 1
ATOM 797 C C . ALA A 1 99 ? 2.360 11.813 -9.861 1.00 88.69 99 ALA A C 1
ATOM 799 O O . ALA A 1 99 ? 1.954 12.914 -10.227 1.00 88.69 99 ALA A O 1
ATOM 800 N N . ASP A 1 100 ? 2.968 10.988 -10.714 1.00 87.31 100 ASP A N 1
ATOM 801 C CA . ASP A 1 100 ? 3.283 11.344 -12.098 1.00 87.31 100 ASP A CA 1
ATOM 802 C C . ASP A 1 100 ? 2.216 10.871 -13.103 1.00 87.31 100 ASP A C 1
ATOM 804 O O . ASP A 1 100 ? 1.631 9.804 -12.952 1.00 87.31 100 ASP A O 1
ATOM 808 N N . GLN A 1 101 ? 1.980 11.688 -14.140 1.00 70.06 101 GLN A N 1
ATOM 809 C CA . GLN A 1 101 ? 1.173 11.395 -15.345 1.00 70.06 101 GLN A CA 1
ATOM 810 C C . GLN A 1 101 ? -0.224 10.762 -15.134 1.00 70.06 101 GLN A C 1
ATOM 812 O O . GLN A 1 101 ? -0.713 10.109 -16.047 1.00 70.06 101 GLN A O 1
ATOM 817 N N . ASP A 1 102 ? -0.845 10.969 -13.966 1.00 85.06 102 ASP A N 1
ATOM 818 C CA . ASP A 1 102 ? -2.197 10.565 -13.505 1.00 85.06 102 ASP A CA 1
ATOM 819 C C . ASP A 1 102 ? -2.038 10.036 -12.077 1.00 85.06 102 ASP A C 1
ATOM 821 O O . ASP A 1 102 ? -1.905 8.831 -11.852 1.00 85.06 102 ASP A O 1
ATOM 825 N N . ALA A 1 103 ? -1.964 10.967 -11.119 1.00 90.50 103 ALA A N 1
ATOM 826 C CA . ALA A 1 103 ? -1.717 10.645 -9.722 1.00 90.50 103 ALA A CA 1
ATOM 827 C C . ALA A 1 103 ? -2.754 9.636 -9.210 1.00 90.50 103 ALA A C 1
ATOM 829 O O . ALA A 1 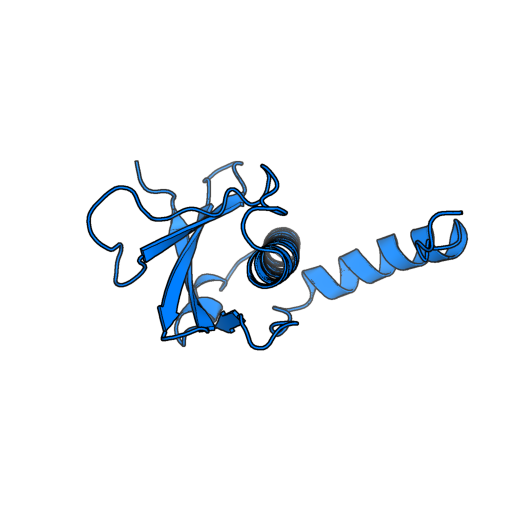103 ? -3.969 9.854 -9.307 1.00 90.50 103 ALA A O 1
ATOM 830 N N . LYS A 1 104 ? -2.261 8.528 -8.659 1.00 95.56 104 LYS A N 1
ATOM 831 C CA . LYS A 1 104 ? -3.091 7.458 -8.111 1.00 95.56 104 LYS A CA 1
ATOM 832 C C . LYS A 1 104 ? -2.927 7.355 -6.611 1.00 95.56 104 LYS A C 1
ATOM 834 O O . LYS A 1 104 ? -1.844 7.579 -6.069 1.00 95.56 104 LYS A O 1
ATOM 839 N N . ARG A 1 105 ? -4.011 6.937 -5.971 1.00 96.31 105 ARG A N 1
ATOM 840 C CA . ARG A 1 105 ? -4.066 6.596 -4.556 1.00 96.31 105 ARG A CA 1
ATOM 841 C C . ARG A 1 105 ? -4.581 5.172 -4.390 1.00 96.31 105 ARG A C 1
ATOM 843 O O . ARG A 1 105 ? -5.414 4.702 -5.169 1.00 96.31 105 ARG A O 1
ATOM 850 N N . LEU A 1 106 ? -4.062 4.494 -3.377 1.00 97.56 106 LEU A N 1
ATOM 851 C CA . LEU A 1 106 ? -4.639 3.267 -2.852 1.00 97.56 106 LEU A CA 1
ATOM 852 C C . LEU A 1 106 ? -5.697 3.655 -1.827 1.00 97.56 106 LEU A C 1
ATOM 854 O O . LEU A 1 106 ? -5.416 4.427 -0.914 1.00 97.56 106 LEU A O 1
ATOM 858 N N . PHE A 1 107 ? -6.896 3.107 -1.972 1.00 97.75 107 PHE A N 1
ATOM 859 C CA . PHE A 1 107 ? -8.007 3.330 -1.055 1.00 97.75 107 PHE A CA 1
ATOM 860 C C . PHE A 1 107 ? -8.343 2.038 -0.324 1.00 97.75 107 PHE A C 1
ATOM 862 O O . PHE A 1 107 ? -8.288 0.952 -0.908 1.00 97.75 107 PHE A O 1
ATOM 869 N N . GLY A 1 108 ? -8.710 2.161 0.946 1.00 97.69 108 GLY A N 1
ATOM 870 C CA . GLY A 1 108 ? -9.060 1.024 1.785 1.00 97.69 108 GLY A CA 1
ATOM 871 C C . GLY A 1 108 ? -9.886 1.410 3.003 1.00 97.69 108 GLY A C 1
ATOM 872 O O . GLY A 1 108 ? -10.199 2.583 3.231 1.00 97.69 108 GLY A O 1
ATOM 873 N N . HIS A 1 109 ? -10.242 0.409 3.795 1.00 97.69 109 HIS A N 1
ATOM 874 C CA . HIS A 1 109 ? -10.987 0.575 5.036 1.00 97.69 109 HIS A CA 1
ATOM 875 C C . HIS A 1 109 ? -10.505 -0.394 6.113 1.00 97.69 109 HIS A C 1
ATOM 877 O O . HIS A 1 109 ? -9.861 -1.400 5.828 1.00 97.69 109 HIS A O 1
ATOM 883 N N . TYR A 1 110 ? -10.844 -0.101 7.366 1.00 96.94 110 TYR A N 1
ATOM 884 C CA . TYR A 1 110 ? -10.645 -1.038 8.467 1.00 96.94 110 TYR A CA 1
ATOM 885 C C . TYR A 1 110 ? -11.848 -1.974 8.606 1.00 96.94 110 TYR A C 1
ATOM 887 O O . TYR A 1 110 ? -12.984 -1.521 8.743 1.00 96.94 110 TYR A O 1
ATOM 895 N N . ALA A 1 111 ? -11.582 -3.278 8.621 1.00 96.19 111 ALA A N 1
ATOM 896 C CA . ALA A 1 111 ? -12.517 -4.330 8.992 1.00 96.19 111 ALA A CA 1
ATOM 897 C C . ALA A 1 111 ? -12.048 -4.941 10.324 1.00 96.19 111 ALA A C 1
ATOM 899 O O . ALA A 1 111 ? -11.272 -5.898 10.363 1.00 96.19 111 ALA A O 1
ATOM 900 N N . GLY A 1 112 ? -12.470 -4.331 11.435 1.00 94.75 112 GLY A N 1
ATOM 901 C CA . GLY A 1 112 ? -11.886 -4.608 12.749 1.00 94.75 112 GLY A CA 1
ATOM 902 C C . GLY A 1 112 ? -10.447 -4.088 12.822 1.00 94.75 112 GLY A C 1
ATOM 903 O O . GLY A 1 112 ? -10.204 -2.918 12.542 1.00 94.75 112 GLY A O 1
ATOM 904 N N . GLU A 1 113 ? -9.497 -4.954 13.178 1.00 93.12 113 GLU A N 1
ATOM 905 C CA . GLU A 1 113 ? -8.067 -4.605 13.266 1.00 93.12 113 GLU A CA 1
ATOM 906 C C . GLU A 1 113 ? -7.309 -4.770 11.937 1.00 93.12 113 GLU A C 1
ATOM 908 O O . GLU A 1 113 ? -6.147 -4.379 11.832 1.00 93.12 113 GLU A O 1
ATOM 913 N N . CYS A 1 114 ? -7.951 -5.345 10.915 1.00 96.69 114 CYS A N 1
ATOM 914 C CA . CYS A 1 114 ? -7.351 -5.555 9.602 1.00 96.69 114 CYS A CA 1
ATOM 915 C C . CYS A 1 114 ? -7.681 -4.385 8.670 1.00 96.69 114 CYS A C 1
ATOM 917 O O . CYS A 1 114 ? -8.842 -3.993 8.540 1.00 96.69 114 CYS A O 1
ATOM 919 N N . TYR A 1 115 ? -6.669 -3.847 7.996 1.00 98.12 115 TYR A N 1
ATOM 920 C CA . TYR A 1 115 ? -6.845 -2.884 6.921 1.00 98.12 115 TYR A CA 1
ATOM 921 C C . TYR A 1 115 ? -7.003 -3.614 5.586 1.00 98.12 115 TYR A C 1
ATOM 923 O O . TYR A 1 115 ? -6.127 -4.370 5.165 1.00 98.12 115 TYR A O 1
ATOM 931 N N . VAL A 1 116 ? -8.120 -3.381 4.906 1.00 98.31 116 VAL A N 1
ATOM 932 C CA . VAL A 1 116 ? -8.452 -3.982 3.615 1.00 98.31 116 VAL A CA 1
ATOM 933 C C . VAL A 1 116 ? -8.233 -2.950 2.518 1.00 98.31 116 VAL A C 1
ATOM 935 O O . VAL A 1 116 ? -8.847 -1.885 2.531 1.00 98.31 116 VAL A O 1
ATOM 938 N N . ILE A 1 117 ? -7.379 -3.267 1.544 1.00 98.06 117 ILE A N 1
ATOM 939 C CA . ILE A 1 117 ? -7.220 -2.443 0.341 1.00 98.06 117 ILE A CA 1
ATOM 940 C C . ILE A 1 117 ? -8.356 -2.754 -0.621 1.00 98.06 117 ILE A C 1
ATOM 942 O O . ILE A 1 117 ? -8.512 -3.889 -1.062 1.00 98.06 117 ILE A O 1
ATOM 946 N N . ASP A 1 118 ? -9.116 -1.737 -0.997 1.00 97.44 118 ASP A N 1
ATOM 947 C CA . ASP A 1 118 ? -10.275 -1.892 -1.866 1.00 97.44 118 ASP A CA 1
ATOM 948 C C . ASP A 1 118 ? -9.920 -1.727 -3.343 1.00 97.44 118 ASP A C 1
ATOM 950 O O . ASP A 1 118 ? -10.469 -2.434 -4.195 1.00 97.44 118 ASP A O 1
ATOM 954 N N . ARG A 1 119 ? -9.061 -0.747 -3.659 1.00 97.00 119 ARG A N 1
ATOM 955 C CA . ARG A 1 119 ? -8.802 -0.302 -5.038 1.00 97.00 119 ARG A CA 1
ATOM 956 C C . ARG A 1 119 ? -7.589 0.617 -5.168 1.00 97.00 119 ARG A C 1
ATOM 958 O O . ARG A 1 119 ? -7.269 1.377 -4.258 1.00 97.00 119 ARG A O 1
ATOM 965 N N . LEU A 1 120 ? -7.022 0.627 -6.368 1.00 97.00 120 LEU A N 1
ATOM 966 C CA . LEU A 1 120 ? -6.248 1.733 -6.918 1.00 97.00 120 LEU A CA 1
ATOM 967 C C . LEU A 1 120 ? -7.185 2.642 -7.732 1.00 97.00 120 LEU A C 1
ATOM 969 O O . LEU A 1 120 ? -7.887 2.164 -8.622 1.00 97.00 120 LEU A O 1
ATOM 973 N N . ASP A 1 121 ? -7.211 3.945 -7.452 1.00 95.12 121 ASP A N 1
ATOM 974 C CA . ASP A 1 121 ? -8.036 4.903 -8.206 1.00 95.12 121 ASP A CA 1
ATOM 975 C C . ASP A 1 121 ? -7.360 6.286 -8.276 1.00 95.12 121 ASP A C 1
ATOM 977 O O . ASP A 1 121 ? -6.278 6.502 -7.721 1.00 95.12 121 ASP A O 1
ATOM 981 N N . LYS A 1 122 ? -7.960 7.226 -9.010 1.00 92.94 122 LYS A N 1
ATOM 982 C CA . LYS A 1 122 ? -7.509 8.625 -9.036 1.00 92.94 122 LYS A CA 1
ATOM 983 C C . LYS A 1 122 ? -7.665 9.269 -7.659 1.00 92.94 122 LYS A C 1
ATOM 985 O O . LYS A 1 122 ? -8.608 8.963 -6.933 1.00 92.94 122 LYS A O 1
ATOM 990 N N . GLY A 1 123 ? -6.753 10.182 -7.329 1.00 85.94 123 GLY A N 1
ATOM 991 C CA . GLY A 1 123 ? -6.890 11.010 -6.131 1.00 85.94 123 GLY A CA 1
ATOM 992 C C . GLY A 1 123 ? -8.187 11.824 -6.148 1.00 85.94 123 GLY A C 1
ATOM 993 O O . GLY A 1 123 ? -8.653 12.238 -7.211 1.00 85.94 123 GLY A O 1
ATOM 994 N N . LEU A 1 124 ? -8.768 12.037 -4.969 1.00 83.38 124 LEU A N 1
ATOM 995 C CA . LEU A 1 124 ? -9.949 12.883 -4.814 1.00 83.38 124 LEU A CA 1
ATOM 996 C C . LEU A 1 124 ? -9.497 14.352 -4.819 1.00 83.38 124 LEU A C 1
ATOM 998 O O . LEU A 1 124 ? -8.522 14.698 -4.150 1.00 83.38 124 LEU A O 1
ATOM 1002 N N . HIS A 1 125 ? -10.159 15.183 -5.624 1.00 66.31 125 HIS A N 1
ATOM 1003 C CA . HIS A 1 125 ? -9.915 16.625 -5.739 1.00 66.31 125 HIS A CA 1
ATOM 1004 C C . HIS A 1 125 ? -11.051 17.404 -5.087 1.00 66.31 125 HIS A C 1
ATOM 1006 O O . HIS A 1 125 ? -12.215 16.977 -5.275 1.00 66.31 125 HIS A O 1
#

Mean predicted aligned error: 5.84 Å

Foldseek 3Di:
DDPDDDDDPVRVVVCVVVLLVVQLPDQDAQPDQQEAEDPCARVQCPPPHSVLSSLVNVLSVQVSVCLVVPPVRDDPQFNKDFDDDDADVPFGIWTWSDDPPFTWIFTWHDPDSHIYTHYIDGDDD

Radius of gyration: 15.45 Å; Cα contacts (8 Å, |Δi|>4): 175; chains: 1; bounding box: 46×28×36 Å

Nearest PDB structures (foldseek):
  2khe-assembly1_A  TM=6.086E-01  e=1.938E-03  Thermus thermophilus HB8
  6xrw-assembly2_C  TM=5.098E-01  e=1.627E-01  Pseudomonas aeruginosa
  3hfq-assembly2_B  TM=6.189E-01  e=9.349E+00  Lactiplantibacillus plantarum
  5ote-assembly1_A-2  TM=2.331E-01  e=3.854E+00  Homo sapiens
  4uak-assembly1_A-2  TM=1.437E-01  e=9.349E+00  Homo sapiens

Solvent-accessible surface area (backbone atoms only — not comparable to full-atom values): 7242 Å² total; per-residue (Å²): 135,76,93,69,89,70,70,51,76,67,50,45,54,54,44,58,58,51,46,54,56,55,34,30,69,54,89,72,78,71,93,42,88,51,41,47,77,33,97,51,22,68,70,50,51,66,88,58,51,46,68,55,41,25,43,46,45,55,42,50,56,52,48,47,46,22,71,72,59,37,89,83,43,67,53,85,73,37,52,68,43,72,56,93,69,79,64,62,94,78,19,49,29,36,25,43,54,49,78,69,104,70,39,30,22,39,29,16,31,72,63,81,84,28,36,30,35,44,32,55,44,70,61,91,128